Protein AF-A0A515CTR6-F1 (afdb_monomer)

pLDDT: mean 84.51, std 8.84, range [49.09, 93.94]

Structure (mmCIF, N/CA/C/O backbone):
data_AF-A0A515CTR6-F1
#
_entry.id   AF-A0A515CTR6-F1
#
loop_
_atom_site.group_PDB
_atom_site.id
_atom_site.type_symbol
_atom_site.label_atom_id
_atom_site.label_alt_id
_atom_site.label_comp_id
_atom_site.label_asym_id
_atom_site.label_entity_id
_atom_site.label_seq_id
_atom_site.pdbx_PDB_ins_code
_atom_site.Cartn_x
_atom_site.Cartn_y
_atom_site.Cartn_z
_atom_site.occupancy
_atom_site.B_iso_or_equiv
_atom_site.auth_seq_id
_atom_site.auth_comp_id
_atom_site.auth_asym_id
_atom_site.auth_atom_id
_atom_site.pdbx_PDB_model_num
ATOM 1 N N . MET A 1 1 ? -40.227 44.912 108.516 1.00 49.09 1 MET A N 1
ATOM 2 C CA . MET A 1 1 ? -40.482 43.667 107.761 1.00 49.09 1 MET A CA 1
ATOM 3 C C . MET A 1 1 ? -40.528 44.031 106.287 1.00 49.09 1 MET A C 1
ATOM 5 O O . MET A 1 1 ? -41.519 44.599 105.851 1.00 49.09 1 MET A O 1
ATOM 9 N N . ALA A 1 2 ? -39.429 43.844 105.554 1.00 56.34 2 ALA A N 1
ATOM 10 C CA . ALA A 1 2 ? -39.397 44.148 104.126 1.00 56.34 2 ALA A CA 1
ATOM 11 C C . ALA A 1 2 ? -40.108 43.015 103.373 1.00 56.34 2 ALA A C 1
ATOM 13 O O . ALA A 1 2 ? -39.646 41.876 103.389 1.00 56.34 2 ALA A O 1
ATOM 14 N N . GLY A 1 3 ? -41.269 43.307 102.787 1.00 66.25 3 GLY A N 1
ATOM 15 C CA . GLY A 1 3 ? -41.918 42.395 101.850 1.00 66.25 3 GLY A CA 1
ATOM 16 C C . GLY A 1 3 ? -41.101 42.321 100.562 1.00 66.25 3 GLY A C 1
ATOM 17 O O . GLY A 1 3 ? -40.588 43.342 100.108 1.00 66.25 3 GLY A O 1
ATOM 18 N N . LEU A 1 4 ? -40.971 41.122 99.989 1.00 68.19 4 LEU A N 1
ATOM 19 C CA . LEU A 1 4 ? -40.393 40.936 98.655 1.00 68.19 4 LEU A CA 1
ATOM 20 C C . LEU A 1 4 ? -41.083 41.870 97.652 1.00 68.19 4 LEU A C 1
ATOM 22 O O . LEU A 1 4 ? -42.310 42.022 97.677 1.00 68.19 4 LEU A O 1
ATOM 26 N N . THR A 1 5 ? -40.307 42.471 96.752 1.00 80.94 5 THR A N 1
ATOM 27 C CA . THR A 1 5 ? -40.866 43.277 95.663 1.00 80.94 5 THR A CA 1
ATOM 28 C C . THR A 1 5 ? -41.693 42.383 94.728 1.00 80.94 5 THR A C 1
ATOM 30 O O . THR A 1 5 ? -41.464 41.174 94.628 1.00 80.94 5 THR A O 1
ATOM 33 N N . LYS A 1 6 ? -42.690 42.957 94.039 1.00 78.75 6 LYS A N 1
ATOM 34 C CA . LYS A 1 6 ? -43.558 42.208 93.104 1.00 78.75 6 LYS A CA 1
ATOM 35 C C . LYS A 1 6 ? -42.753 41.477 92.022 1.00 78.75 6 LYS A C 1
ATOM 37 O O . LYS A 1 6 ? -43.122 40.378 91.627 1.00 78.75 6 LYS A O 1
ATOM 42 N N . GLU A 1 7 ? -41.635 42.067 91.614 1.00 80.81 7 GLU A N 1
ATOM 43 C CA . GLU A 1 7 ? -40.715 41.503 90.630 1.00 80.81 7 GLU A CA 1
ATOM 44 C C . GLU A 1 7 ? -39.990 40.257 91.151 1.00 80.81 7 GLU A C 1
ATOM 46 O O . GLU A 1 7 ? -39.950 39.243 90.463 1.00 80.81 7 GLU A O 1
ATOM 51 N N . GLN A 1 8 ? -39.531 40.260 92.408 1.00 84.06 8 GLN A N 1
ATOM 52 C CA . GLN A 1 8 ? -38.883 39.083 92.997 1.00 84.06 8 GLN A CA 1
ATOM 53 C C . GLN A 1 8 ? -39.837 37.895 93.166 1.00 84.06 8 GLN A C 1
ATOM 55 O O . GLN A 1 8 ? -39.413 36.745 93.064 1.00 84.06 8 GLN A O 1
ATOM 60 N N . ARG A 1 9 ? -41.131 38.148 93.411 1.00 84.69 9 ARG A N 1
ATOM 61 C CA . ARG A 1 9 ? -42.137 37.077 93.446 1.00 84.69 9 ARG A CA 1
ATOM 62 C C . ARG A 1 9 ? -42.379 36.503 92.048 1.00 84.69 9 ARG A C 1
ATOM 64 O O . ARG A 1 9 ? -42.318 35.288 91.897 1.00 84.69 9 ARG A O 1
ATOM 71 N N . ALA A 1 10 ? -42.560 37.368 91.049 1.00 85.06 10 ALA A N 1
ATOM 72 C CA . ALA A 1 10 ? -42.764 36.951 89.664 1.00 85.06 10 ALA A CA 1
ATOM 73 C C . ALA A 1 10 ? -41.569 36.152 89.121 1.00 85.06 10 ALA A C 1
ATOM 75 O O . ALA A 1 10 ? -41.757 35.146 88.443 1.00 85.06 10 ALA A O 1
ATOM 76 N N . GLN A 1 11 ? -40.343 36.548 89.472 1.00 85.06 11 GLN A N 1
ATOM 77 C CA . GLN A 1 11 ? -39.139 35.84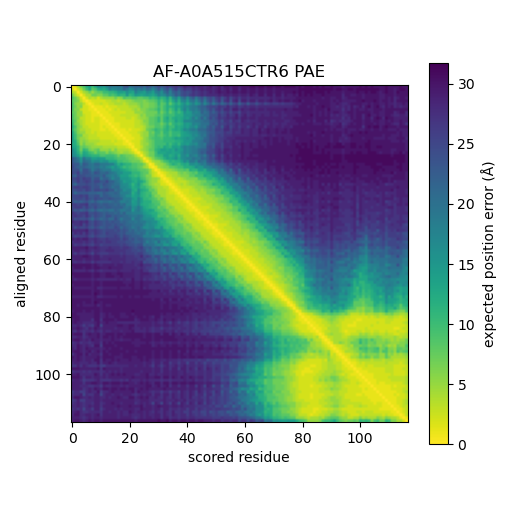5 8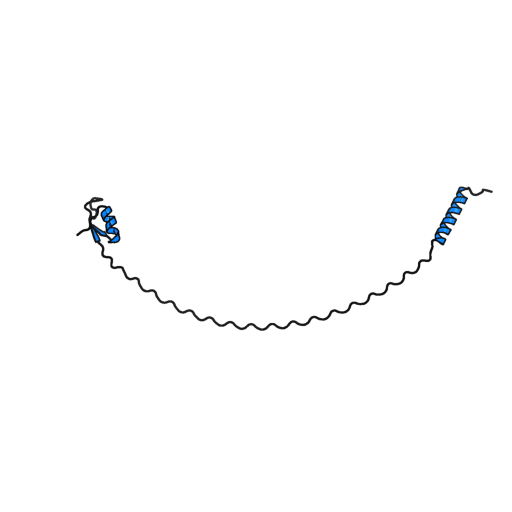9.042 1.00 85.06 11 GLN A CA 1
ATOM 78 C C . GLN A 1 11 ? -39.040 34.444 89.654 1.00 85.06 11 GLN A C 1
ATOM 80 O O . GLN A 1 11 ? -38.785 33.481 88.938 1.00 85.06 11 GLN A O 1
ATOM 85 N N . ARG A 1 12 ? -39.353 34.297 90.947 1.00 87.25 12 ARG A N 1
ATOM 86 C CA . ARG A 1 12 ? -39.360 32.986 91.611 1.00 87.25 12 ARG A CA 1
ATOM 87 C C . ARG A 1 12 ? -40.478 32.070 91.106 1.00 87.25 12 ARG A C 1
ATOM 89 O O . ARG A 1 12 ? -40.299 30.855 91.056 1.00 87.25 12 ARG A O 1
ATOM 96 N N . GLU A 1 13 ? -41.627 32.633 90.737 1.00 86.75 13 GLU A N 1
ATOM 97 C CA . GLU A 1 13 ? -42.709 31.878 90.095 1.00 86.75 13 GLU A CA 1
ATOM 98 C C . GLU A 1 13 ? -42.308 31.423 88.686 1.00 86.75 13 GLU A C 1
ATOM 100 O O . GLU A 1 13 ? -42.516 30.259 88.353 1.00 86.75 13 GLU A O 1
ATOM 105 N N . ALA A 1 14 ? -41.661 32.283 87.894 1.00 84.06 14 ALA A N 1
ATOM 106 C CA . ALA A 1 14 ? -41.168 31.932 86.563 1.00 84.06 14 ALA A CA 1
ATOM 107 C C . ALA A 1 14 ? -40.086 30.840 86.606 1.00 84.06 14 ALA A C 1
ATOM 109 O O . ALA A 1 14 ? -40.140 29.902 85.815 1.00 84.06 14 ALA A O 1
ATOM 110 N N . GLU A 1 15 ? -39.147 30.915 87.554 1.00 85.75 15 GLU A N 1
ATOM 111 C CA . GLU A 1 15 ? -38.125 29.878 87.745 1.00 85.75 15 GLU A CA 1
ATOM 112 C C . GLU A 1 15 ? -38.744 28.537 88.147 1.00 85.75 15 GLU A C 1
ATOM 114 O O . GLU A 1 15 ? -38.372 27.499 87.602 1.00 85.75 15 GLU A O 1
ATOM 119 N N . ASN A 1 16 ? -39.731 28.545 89.047 1.00 87.88 16 ASN A N 1
ATOM 120 C CA . ASN A 1 16 ? -40.419 27.320 89.449 1.00 87.88 16 ASN A CA 1
ATOM 121 C C . ASN A 1 16 ? -41.230 26.717 88.289 1.00 87.88 16 ASN A C 1
ATOM 123 O O . ASN A 1 16 ? -41.202 25.510 88.069 1.00 87.88 16 ASN A O 1
ATOM 127 N N . ILE A 1 17 ? -41.910 27.554 87.500 1.00 86.19 17 ILE A N 1
ATOM 128 C CA . ILE A 1 17 ? -42.650 27.105 86.314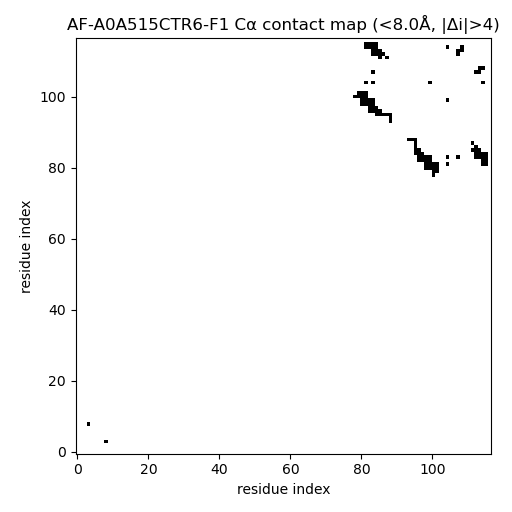 1.00 86.19 17 ILE A CA 1
ATOM 129 C C . ILE A 1 17 ? -41.696 26.534 85.259 1.00 86.19 17 ILE A C 1
ATOM 131 O O . ILE A 1 17 ? -41.995 25.488 84.690 1.00 86.19 17 ILE A O 1
ATOM 135 N N . ALA A 1 18 ? -40.543 27.163 85.020 1.00 80.94 18 ALA A N 1
ATOM 136 C CA . ALA A 1 18 ? -39.542 26.654 84.085 1.00 80.94 18 ALA A CA 1
ATOM 137 C C . ALA A 1 18 ? -38.994 25.289 84.530 1.00 80.94 18 ALA A C 1
ATOM 139 O O . ALA A 1 18 ? -38.865 24.380 83.711 1.00 80.94 18 ALA A O 1
ATOM 140 N N . LEU A 1 19 ? -38.742 25.114 85.830 1.00 80.88 19 LEU A N 1
ATOM 141 C CA . LEU A 1 19 ? -38.262 23.848 86.380 1.00 80.88 19 LEU A CA 1
ATOM 142 C C . LEU A 1 19 ? -39.312 22.733 86.243 1.00 80.88 19 LEU A C 1
ATOM 144 O O . LEU A 1 19 ? -38.989 21.616 85.840 1.00 80.88 19 LEU A O 1
ATOM 148 N N . LEU A 1 20 ? -40.583 23.051 86.508 1.00 81.56 20 LEU A N 1
ATOM 149 C CA . LEU A 1 20 ? -41.699 22.122 86.323 1.00 81.56 20 LEU A CA 1
ATOM 150 C C . LEU A 1 20 ? -41.928 21.780 84.846 1.00 81.56 20 LEU A C 1
ATOM 152 O O . LEU A 1 20 ? -42.204 20.626 84.531 1.00 81.56 20 LEU A O 1
ATOM 156 N N . ALA A 1 21 ? -41.778 22.746 83.938 1.00 75.31 21 ALA A N 1
ATOM 157 C CA . ALA A 1 21 ? -41.911 22.519 82.501 1.00 75.31 21 ALA A CA 1
ATOM 158 C C . ALA A 1 21 ? -40.813 21.586 81.967 1.00 75.31 21 ALA A C 1
ATOM 160 O O . ALA A 1 21 ? -41.095 20.706 81.156 1.00 75.31 21 ALA A O 1
ATOM 161 N N . ILE A 1 22 ? -39.580 21.725 82.467 1.00 75.88 22 ILE A N 1
ATOM 162 C CA . ILE A 1 22 ? -38.487 20.794 82.159 1.00 75.88 22 ILE A CA 1
ATOM 163 C C . ILE A 1 22 ? -38.816 19.398 82.697 1.00 75.88 22 ILE A C 1
ATOM 165 O O . ILE A 1 22 ? -38.653 18.422 81.974 1.00 75.88 22 ILE A O 1
ATOM 169 N N . GLN A 1 23 ? -39.335 19.291 83.924 1.00 69.62 23 GLN A N 1
ATOM 170 C CA . GLN A 1 23 ? -39.692 18.000 84.517 1.00 69.62 23 GLN A CA 1
ATOM 171 C C . GLN A 1 23 ? -40.835 17.298 83.765 1.00 69.62 23 GLN A C 1
ATOM 173 O O . GLN A 1 23 ? -40.806 16.080 83.629 1.00 69.62 23 GLN A O 1
ATOM 178 N N . GLN A 1 24 ? -41.823 18.048 83.266 1.00 67.19 24 GLN A N 1
ATOM 179 C CA . GLN A 1 24 ? -42.945 17.495 82.496 1.00 67.19 24 GLN A CA 1
ATOM 180 C C . GLN A 1 24 ? -42.565 17.105 81.062 1.00 67.19 24 GLN A C 1
ATOM 182 O O . GLN A 1 24 ? -43.179 16.200 80.506 1.00 67.19 24 GLN A O 1
ATOM 187 N N . ASN A 1 25 ? -41.571 17.771 80.466 1.00 64.50 25 ASN A N 1
ATOM 188 C CA . ASN A 1 25 ? -41.090 17.465 79.116 1.00 64.50 25 ASN A CA 1
ATOM 189 C C . ASN A 1 25 ? -39.881 16.511 79.099 1.00 64.50 25 ASN A C 1
ATOM 191 O O . ASN A 1 25 ? -39.438 16.084 78.034 1.00 64.50 25 ASN A O 1
ATOM 195 N N . ALA A 1 26 ? -39.343 16.156 80.266 1.00 62.66 26 ALA A N 1
ATOM 196 C CA . ALA A 1 26 ? -38.340 15.111 80.415 1.00 62.66 26 ALA A CA 1
ATOM 197 C C . ALA A 1 26 ? -39.015 13.733 80.323 1.00 62.66 26 ALA A C 1
ATOM 199 O O . ALA A 1 26 ? -39.113 13.002 81.306 1.00 62.66 26 ALA A O 1
ATOM 200 N N . GLY A 1 27 ? -39.512 13.393 79.131 1.00 64.38 27 GLY A N 1
ATOM 201 C CA . GLY A 1 27 ? -39.780 12.004 78.782 1.00 64.38 27 GLY A CA 1
ATOM 202 C C . GLY A 1 27 ? -38.485 11.215 78.943 1.00 64.38 27 GLY A C 1
ATOM 203 O O . GLY A 1 27 ? -37.434 11.649 78.468 1.00 64.38 27 GLY A O 1
ATOM 204 N N . GLU A 1 28 ? -38.550 10.104 79.672 1.00 65.69 28 GLU A N 1
ATOM 205 C CA . GLU A 1 28 ? -37.412 9.217 79.895 1.00 65.69 28 GLU A CA 1
ATOM 206 C C . GLU A 1 28 ? -36.772 8.884 78.537 1.00 65.69 28 GLU A C 1
ATOM 208 O O . GLU A 1 28 ? -37.489 8.440 77.631 1.00 65.69 28 GLU A O 1
ATOM 213 N N . PRO A 1 29 ? -35.462 9.131 78.337 1.00 67.06 29 PRO A N 1
ATOM 214 C CA . PRO A 1 29 ? -34.817 8.757 77.093 1.00 67.06 29 PRO A CA 1
ATOM 215 C C . PRO A 1 29 ? -34.900 7.235 76.975 1.00 67.06 29 PRO A C 1
ATOM 217 O O . PRO A 1 29 ? -34.278 6.510 77.746 1.00 67.06 29 PRO A O 1
ATOM 220 N N . GLN A 1 30 ? -35.716 6.754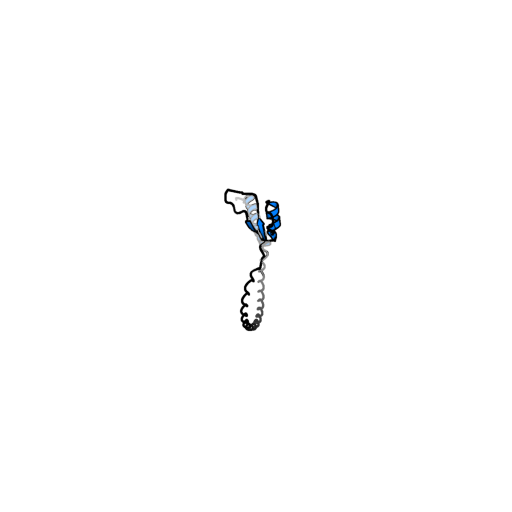 76.035 1.00 68.12 30 GLN A N 1
ATOM 221 C CA . GLN A 1 30 ? -35.716 5.350 75.642 1.00 68.12 30 GLN A CA 1
ATOM 222 C C . GLN A 1 30 ? -34.297 5.016 75.183 1.00 68.12 30 GLN A C 1
ATOM 224 O O . GLN A 1 30 ? -33.766 5.687 74.293 1.00 68.12 30 GLN A O 1
ATOM 229 N N . GLU A 1 31 ? -33.676 4.020 75.815 1.00 76.31 31 GLU A N 1
ATOM 230 C CA . GLU A 1 31 ? -32.367 3.544 75.382 1.00 76.31 31 GLU A CA 1
ATOM 231 C C . GLU A 1 31 ? -32.464 3.122 73.907 1.00 76.31 31 GLU A C 1
ATOM 233 O O . GLU A 1 31 ? -33.399 2.402 73.532 1.00 76.31 31 GLU A O 1
ATOM 238 N N . PRO A 1 32 ? -31.561 3.607 73.037 1.00 75.88 32 PRO A N 1
ATOM 239 C CA . PRO A 1 32 ? -31.574 3.212 71.640 1.00 75.88 32 PRO A CA 1
ATOM 240 C C . PRO A 1 32 ? -31.333 1.704 71.557 1.00 75.88 32 PRO A C 1
ATOM 242 O O . PRO A 1 32 ? -30.424 1.181 72.199 1.00 75.88 32 PRO A O 1
ATOM 245 N N . GLN A 1 33 ? -32.147 1.000 70.767 1.00 79.81 33 GLN A N 1
ATOM 246 C CA . GLN A 1 33 ? -31.885 -0.411 70.506 1.00 79.81 33 GLN A CA 1
ATOM 247 C C . GLN A 1 33 ? -30.551 -0.563 69.777 1.00 79.81 33 GLN A C 1
ATOM 249 O O . GLN A 1 33 ? -30.249 0.204 68.857 1.00 79.81 33 GLN A O 1
ATOM 254 N N . GLU A 1 34 ? -29.768 -1.558 70.189 1.00 83.94 34 GLU A N 1
ATOM 255 C CA . GLU A 1 34 ? -28.513 -1.883 69.523 1.00 83.94 34 GLU A CA 1
ATOM 256 C C . GLU A 1 34 ? -28.784 -2.293 68.064 1.00 83.94 34 GLU A C 1
ATOM 258 O O . GLU A 1 34 ? -29.727 -3.048 67.793 1.00 83.94 34 GLU A O 1
ATOM 263 N N . PRO A 1 35 ? -28.000 -1.781 67.099 1.00 80.75 35 PRO A N 1
ATOM 264 C CA . PRO A 1 35 ? -28.141 -2.177 65.707 1.00 80.75 35 PRO A CA 1
ATOM 265 C C . PRO A 1 35 ? -27.787 -3.658 65.548 1.00 80.75 35 PRO A C 1
ATOM 267 O O . PRO A 1 35 ? -26.845 -4.150 66.165 1.00 80.75 35 PRO A O 1
ATOM 270 N N . GLN A 1 36 ? -28.524 -4.369 64.692 1.00 86.19 36 GLN A N 1
ATOM 271 C CA . GLN A 1 36 ? -28.152 -5.741 64.350 1.00 86.19 36 GLN A CA 1
ATOM 272 C C . GLN A 1 36 ? -26.846 -5.766 63.555 1.00 86.19 36 GLN A C 1
ATOM 274 O O . GLN A 1 36 ? -26.614 -4.910 62.696 1.00 86.19 36 GLN A O 1
ATOM 279 N N . GLU A 1 37 ? -26.018 -6.772 63.828 1.00 88.25 37 GLU A N 1
ATOM 280 C CA . GLU A 1 37 ? -24.782 -6.994 63.086 1.00 88.25 37 GLU A CA 1
ATOM 281 C C . GLU A 1 37 ? -25.081 -7.370 61.623 1.00 88.25 37 GLU A C 1
ATOM 283 O O . GLU A 1 37 ? -26.018 -8.133 61.351 1.00 88.25 37 GLU A O 1
ATOM 288 N N . PRO A 1 38 ? -24.316 -6.835 60.655 1.00 85.50 38 PRO A N 1
ATOM 289 C CA . PRO A 1 38 ? -24.468 -7.202 59.256 1.00 85.50 38 PRO A CA 1
ATOM 290 C C . PRO A 1 38 ? -24.051 -8.659 59.035 1.00 85.50 38 PRO A C 1
ATOM 292 O O . PRO A 1 38 ? -23.106 -9.149 59.648 1.00 85.50 38 PRO A O 1
ATOM 295 N N . GLN A 1 39 ? -24.732 -9.346 58.117 1.00 89.75 39 GLN A N 1
ATOM 296 C CA . GLN A 1 39 ? -24.298 -10.676 57.694 1.00 89.75 39 GLN A CA 1
ATOM 297 C C . GLN A 1 39 ? -23.005 -10.594 56.879 1.00 89.75 39 GLN A C 1
ATOM 299 O O . GLN A 1 39 ? -22.815 -9.666 56.088 1.00 89.75 39 GLN A O 1
ATOM 304 N N . GLU A 1 40 ? -22.140 -11.592 57.054 1.00 91.31 40 GLU A N 1
ATOM 305 C CA . GLU A 1 40 ? -20.907 -11.710 56.283 1.00 91.31 40 GLU A CA 1
ATOM 306 C C . GLU A 1 40 ? -21.203 -12.021 54.803 1.00 91.31 40 GLU A C 1
ATOM 308 O O . GLU A 1 40 ? -22.126 -12.786 54.494 1.00 91.31 40 GLU A O 1
ATOM 313 N N . PRO A 1 41 ? -20.446 -11.427 53.863 1.00 88.19 41 PRO A N 1
ATOM 314 C CA . PRO A 1 41 ? -20.587 -11.728 52.446 1.00 88.19 41 PRO A CA 1
ATOM 315 C C . PRO A 1 41 ? -20.118 -13.156 52.145 1.00 88.19 41 PRO A C 1
ATOM 317 O O . PRO A 1 41 ? -19.190 -13.665 52.768 1.00 88.19 41 PRO A O 1
ATOM 320 N N . GLN A 1 42 ? -20.731 -13.792 51.145 1.00 91.62 42 GLN A N 1
ATOM 321 C CA . GLN A 1 42 ? -20.239 -15.079 50.656 1.00 91.62 42 GLN A CA 1
ATOM 322 C C . GLN A 1 42 ? -18.940 -14.915 49.865 1.00 91.62 42 GLN A C 1
ATOM 324 O O . GLN A 1 42 ? -18.752 -13.922 49.156 1.00 91.62 42 GLN A O 1
ATOM 329 N N . GLU A 1 43 ? -18.069 -15.917 49.964 1.00 92.31 43 GLU A N 1
ATOM 330 C CA . GLU A 1 43 ? -16.819 -15.961 49.212 1.00 92.31 43 GLU A CA 1
ATOM 331 C C . GLU A 1 43 ? -17.074 -16.157 47.705 1.00 92.31 43 GLU A C 1
ATOM 333 O O . GLU A 1 43 ? -17.989 -16.892 47.312 1.00 92.31 43 GLU A O 1
ATOM 338 N N . PRO A 1 44 ? -16.285 -15.502 46.833 1.00 89.88 44 PRO A N 1
ATOM 339 C CA . PRO A 1 44 ? -16.384 -15.693 45.393 1.00 89.88 44 PRO A CA 1
ATOM 340 C C . PRO A 1 44 ? -15.885 -17.085 44.986 1.00 89.88 44 PRO A C 1
ATOM 342 O O . PRO A 1 44 ? -14.982 -17.642 45.604 1.00 89.88 44 PRO A O 1
ATOM 345 N N . GLN A 1 45 ? -16.439 -17.630 43.901 1.00 92.44 45 GLN A N 1
ATOM 346 C CA . GLN A 1 45 ? -15.909 -18.863 43.317 1.00 92.44 45 GLN A CA 1
ATOM 347 C C . GLN A 1 45 ? -14.589 -18.611 42.584 1.00 92.44 45 GLN A C 1
ATOM 349 O O . GLN A 1 45 ? -14.400 -17.559 41.968 1.00 92.44 45 GLN A O 1
ATOM 354 N N . GLU A 1 46 ? -13.701 -19.603 42.622 1.00 93.00 46 GLU A N 1
ATOM 355 C CA . GLU A 1 46 ? -12.426 -19.559 41.909 1.00 93.00 46 GLU A CA 1
ATOM 356 C C . GLU A 1 46 ? -12.625 -19.657 40.382 1.00 93.00 46 GLU A C 1
ATOM 358 O O . GLU A 1 46 ? -13.510 -20.380 39.908 1.00 93.00 46 GLU A O 1
ATOM 363 N N . PRO A 1 47 ? -11.820 -18.930 39.585 1.00 90.12 47 PRO A N 1
ATOM 364 C CA . PRO A 1 47 ? -11.866 -19.023 38.132 1.00 90.12 47 PRO A CA 1
ATOM 365 C C . PRO A 1 47 ? -11.308 -20.366 37.640 1.00 90.12 47 PRO A C 1
ATOM 367 O O . PRO A 1 47 ? -10.403 -20.936 38.243 1.00 90.12 47 PRO A O 1
ATOM 370 N N . GLN A 1 48 ? -11.812 -20.849 36.502 1.00 92.62 48 GLN A N 1
ATOM 371 C CA . GLN A 1 48 ? -11.231 -22.020 35.840 1.00 92.62 48 GLN A CA 1
ATOM 372 C C . GLN A 1 48 ? -9.920 -21.670 35.130 1.00 92.62 48 GLN A C 1
ATOM 374 O O . GLN A 1 48 ? -9.764 -20.564 34.603 1.00 92.62 48 GLN A O 1
ATOM 379 N N . GLU A 1 49 ? -8.999 -22.633 35.082 1.00 93.00 49 GLU A N 1
ATOM 380 C CA . GLU A 1 49 ? -7.728 -22.487 34.374 1.00 93.00 49 GLU A CA 1
ATOM 381 C C . GLU A 1 49 ? -7.929 -22.439 32.845 1.00 93.00 49 GLU A C 1
ATOM 383 O O . GLU A 1 49 ? -8.784 -23.149 32.302 1.00 93.00 49 GLU A O 1
ATOM 388 N N . PRO A 1 50 ? -7.159 -21.603 32.124 1.00 90.31 50 PRO A N 1
ATOM 389 C CA . PRO A 1 50 ? -7.204 -21.555 30.668 1.00 90.31 50 PRO A CA 1
ATOM 390 C C . PRO A 1 50 ? -6.582 -22.815 30.051 1.00 90.31 50 PRO A C 1
ATOM 392 O O . PRO A 1 50 ? -5.654 -23.400 30.602 1.00 90.31 50 PRO A O 1
ATOM 395 N N . GLN A 1 51 ? -7.057 -23.206 28.866 1.00 92.62 51 GLN A N 1
ATOM 396 C CA . GLN A 1 51 ? -6.420 -24.281 28.098 1.00 92.62 51 GLN A CA 1
ATOM 397 C C . GLN A 1 51 ? -5.119 -23.806 27.441 1.00 92.62 51 GLN A C 1
ATOM 399 O O . GLN A 1 51 ? -5.013 -22.651 27.019 1.00 92.62 51 GLN A O 1
ATOM 404 N N . GLU A 1 52 ? -4.153 -24.717 27.316 1.00 92.94 52 GLU A N 1
ATOM 405 C CA . GLU A 1 52 ? -2.885 -24.446 26.640 1.00 92.94 52 GLU A CA 1
ATOM 406 C C . GLU A 1 52 ? -3.071 -24.285 25.117 1.00 92.94 52 GLU A C 1
ATOM 408 O O . GLU A 1 52 ? -3.881 -24.991 24.504 1.00 92.94 52 GLU A O 1
ATOM 413 N N . PRO A 1 53 ? -2.336 -23.357 24.476 1.00 90.06 53 PRO A N 1
ATOM 414 C CA . PRO A 1 53 ? -2.363 -23.198 23.028 1.00 90.06 53 PRO A CA 1
ATOM 415 C C . PRO A 1 53 ? -1.656 -24.366 22.324 1.00 90.06 53 PRO A C 1
ATOM 417 O O . PRO A 1 53 ? -0.692 -24.925 22.838 1.00 90.06 53 PRO A O 1
ATOM 420 N N . GLN A 1 54 ? -2.099 -24.699 21.108 1.00 92.25 54 GLN A N 1
ATOM 421 C CA . GLN A 1 54 ? -1.391 -25.667 20.263 1.00 92.25 54 GLN A CA 1
ATOM 422 C C . GLN A 1 54 ? -0.143 -25.048 19.622 1.00 92.25 54 GLN A C 1
ATOM 424 O O . GLN A 1 54 ? -0.139 -23.863 19.276 1.00 92.25 54 GLN A O 1
ATOM 429 N N . GLU A 1 55 ? 0.894 -25.864 19.424 1.00 92.75 55 GLU A N 1
ATOM 430 C CA . GLU A 1 55 ? 2.125 -25.444 18.753 1.00 92.75 55 GLU A CA 1
ATOM 431 C C . GLU A 1 55 ? 1.900 -25.196 17.247 1.00 92.75 55 GLU A C 1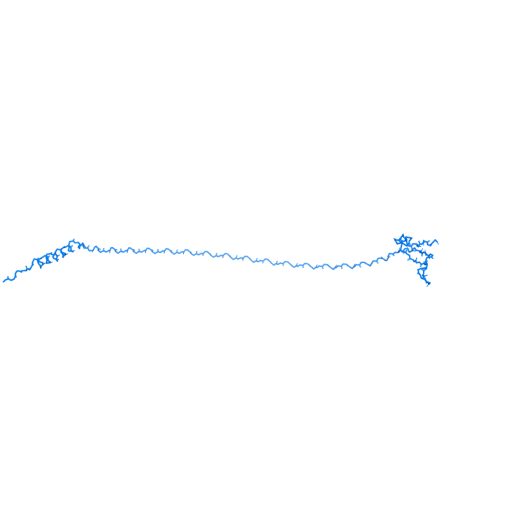
ATOM 433 O O . GLU A 1 55 ? 1.147 -25.930 16.595 1.00 92.75 55 GLU A O 1
ATOM 438 N N . PRO A 1 56 ? 2.537 -24.162 16.665 1.00 90.19 56 PRO A N 1
ATOM 439 C CA . PRO A 1 56 ? 2.465 -23.904 15.233 1.00 90.19 56 PRO A CA 1
ATOM 440 C C . PRO A 1 56 ? 3.254 -24.952 14.434 1.00 90.19 56 PRO A C 1
ATOM 442 O O . PRO A 1 56 ? 4.278 -25.455 14.886 1.00 90.19 56 PRO A O 1
ATOM 445 N N . GLN A 1 57 ? 2.807 -25.240 13.209 1.00 92.12 57 GLN A N 1
ATOM 446 C CA . GLN A 1 57 ? 3.572 -26.074 12.277 1.00 92.12 57 GLN A CA 1
ATOM 447 C C . GLN A 1 57 ? 4.742 -25.295 11.662 1.00 92.12 57 GLN A C 1
ATOM 449 O O . GLN A 1 57 ? 4.630 -24.092 11.410 1.00 92.12 57 GLN A O 1
ATOM 454 N N . GLU A 1 58 ? 5.844 -25.992 11.381 1.00 92.38 58 GLU A N 1
ATOM 455 C CA . GLU A 1 58 ? 7.012 -25.409 10.717 1.00 92.38 58 GLU A CA 1
ATOM 456 C C . GLU A 1 58 ? 6.721 -25.070 9.240 1.00 92.38 58 GLU A C 1
ATOM 458 O O . GLU A 1 58 ? 6.005 -25.812 8.555 1.00 92.38 58 GLU A O 1
ATOM 463 N N . PRO A 1 59 ? 7.256 -23.950 8.721 1.00 90.12 59 PRO A N 1
ATOM 464 C CA . PRO A 1 59 ? 7.108 -23.587 7.316 1.00 90.12 59 PRO A CA 1
ATOM 465 C C . PRO A 1 59 ? 7.946 -24.499 6.407 1.00 90.12 59 PRO A C 1
ATOM 467 O O . PRO A 1 59 ? 9.024 -24.951 6.782 1.00 90.12 59 PRO A O 1
ATOM 470 N N . GLN A 1 60 ? 7.477 -24.722 5.176 1.00 91.62 60 GLN A N 1
ATOM 471 C CA . GLN A 1 60 ? 8.266 -25.418 4.153 1.00 91.62 60 GLN A CA 1
ATOM 472 C C . GLN A 1 60 ? 9.336 -24.503 3.543 1.00 91.62 60 GLN A C 1
ATOM 474 O O . GLN A 1 60 ? 9.121 -23.297 3.396 1.00 91.62 60 GLN A O 1
ATOM 479 N N . GLU A 1 61 ? 10.467 -25.091 3.149 1.00 91.19 61 GLU A N 1
ATOM 480 C CA . GLU A 1 61 ? 11.551 -24.373 2.476 1.00 91.19 61 GLU A CA 1
ATOM 481 C C . GLU A 1 61 ? 11.150 -23.940 1.050 1.00 91.19 61 GLU A C 1
ATOM 483 O O . GLU A 1 61 ? 10.469 -24.685 0.335 1.00 91.19 61 GLU A O 1
ATOM 488 N N . PRO A 1 62 ? 11.551 -22.733 0.608 1.00 89.44 62 PRO A N 1
ATOM 489 C CA . PRO A 1 62 ? 11.296 -22.270 -0.751 1.00 89.44 62 PRO A CA 1
ATOM 490 C C . PRO A 1 62 ? 12.164 -23.019 -1.774 1.00 89.44 62 PRO A C 1
ATOM 492 O O . PRO A 1 62 ? 13.295 -23.401 -1.487 1.00 89.44 62 PRO A O 1
ATOM 495 N N . GLN A 1 63 ? 11.655 -23.176 -2.999 1.00 90.56 63 GLN A N 1
ATOM 496 C CA . GLN A 1 63 ? 12.450 -23.706 -4.113 1.00 90.56 63 GLN A CA 1
ATOM 497 C C . GLN A 1 63 ? 13.387 -22.642 -4.698 1.00 90.56 63 GLN A C 1
ATOM 499 O O . GLN A 1 63 ? 13.047 -21.456 -4.732 1.00 90.56 63 GLN A O 1
ATOM 504 N N . GLU A 1 64 ? 14.544 -23.079 -5.199 1.00 90.19 64 GLU A N 1
ATOM 505 C CA . GLU A 1 64 ? 15.513 -22.202 -5.858 1.00 90.19 64 GLU A CA 1
ATOM 506 C C . GLU A 1 64 ? 15.006 -21.713 -7.232 1.00 90.19 64 GLU A C 1
ATOM 508 O O . GLU A 1 64 ? 14.372 -22.474 -7.974 1.00 90.19 64 GLU A O 1
ATOM 513 N N . PRO A 1 65 ? 15.263 -20.443 -7.597 1.00 88.25 65 PRO A N 1
ATOM 514 C CA . PRO A 1 65 ? 14.898 -19.909 -8.904 1.00 88.25 65 PRO A CA 1
ATOM 515 C C . PRO A 1 65 ? 15.772 -20.493 -10.025 1.00 88.25 65 PRO A C 1
ATOM 517 O O . PRO A 1 65 ? 16.947 -20.788 -9.824 1.00 88.25 65 PRO A O 1
ATOM 520 N N . GLN A 1 66 ? 15.210 -20.608 -11.232 1.00 89.00 66 GLN A N 1
ATOM 521 C CA . GLN A 1 66 ? 15.975 -20.995 -12.424 1.00 89.00 66 GLN A CA 1
ATOM 522 C C . GLN A 1 66 ? 16.792 -19.822 -12.980 1.00 89.00 66 GLN A C 1
ATOM 524 O O . GLN A 1 66 ? 16.365 -18.667 -12.906 1.00 89.00 66 GLN A O 1
ATOM 529 N N . GLU A 1 67 ? 17.942 -20.131 -13.583 1.00 88.50 67 GLU A N 1
ATOM 530 C CA . GLU A 1 67 ? 18.794 -19.138 -14.239 1.00 88.50 67 GLU A CA 1
ATOM 531 C C . GLU A 1 67 ? 18.151 -18.596 -15.534 1.00 88.50 67 GLU A C 1
ATOM 533 O O . GLU A 1 67 ? 17.521 -19.350 -16.286 1.00 88.50 67 GLU A O 1
ATOM 538 N N . PRO A 1 68 ? 18.288 -17.288 -15.820 1.00 86.56 68 PRO A N 1
ATOM 539 C CA . PRO A 1 68 ? 17.788 -16.693 -17.055 1.00 86.56 68 PRO A CA 1
ATOM 540 C C . PRO A 1 68 ? 18.616 -17.127 -18.275 1.00 86.56 68 PRO A C 1
ATOM 542 O O . PRO A 1 68 ? 19.818 -17.357 -18.177 1.00 86.56 68 PRO A O 1
ATOM 545 N N . GLN A 1 69 ? 17.978 -17.186 -19.448 1.00 86.81 69 GLN A N 1
ATOM 546 C CA . GLN A 1 69 ? 18.676 -17.442 -20.713 1.00 86.81 69 GLN A CA 1
ATOM 547 C C . GLN A 1 69 ? 19.394 -16.191 -21.238 1.00 86.81 69 GLN A C 1
ATOM 549 O O . GLN A 1 69 ? 18.928 -15.067 -21.036 1.00 86.81 69 GLN A O 1
ATOM 554 N N . GLU A 1 70 ? 20.502 -16.397 -21.954 1.00 86.44 70 GLU A N 1
ATOM 555 C CA . GLU A 1 70 ? 21.258 -15.319 -22.596 1.00 86.44 70 GLU A CA 1
ATOM 556 C C . GLU A 1 70 ? 20.486 -14.699 -23.781 1.00 86.44 70 GLU A C 1
ATOM 558 O O . GLU A 1 70 ? 19.813 -15.412 -24.534 1.00 86.44 70 GLU A O 1
ATOM 563 N N . PRO A 1 71 ? 20.562 -13.368 -23.971 1.00 84.19 71 PRO A N 1
ATOM 564 C CA . PRO A 1 71 ? 19.937 -12.696 -25.106 1.00 84.19 71 PRO A CA 1
ATOM 565 C C . PRO A 1 71 ? 20.664 -13.009 -26.423 1.00 84.19 71 PRO A C 1
ATOM 567 O O . PRO A 1 71 ? 21.883 -13.151 -26.455 1.00 84.19 71 PRO A O 1
ATOM 570 N N . GLN A 1 72 ? 19.917 -13.065 -27.530 1.00 83.12 72 GLN A N 1
ATOM 571 C CA . GLN A 1 72 ? 20.504 -13.198 -28.868 1.00 83.12 72 GLN A CA 1
ATOM 572 C C . GLN A 1 72 ? 21.019 -11.856 -29.405 1.00 83.12 72 GLN A C 1
ATOM 574 O O . GLN A 1 72 ? 20.442 -10.804 -29.120 1.00 83.12 72 GLN A O 1
ATOM 579 N N . GLU A 1 73 ? 22.078 -11.903 -30.218 1.00 82.62 73 GLU A N 1
ATOM 580 C CA 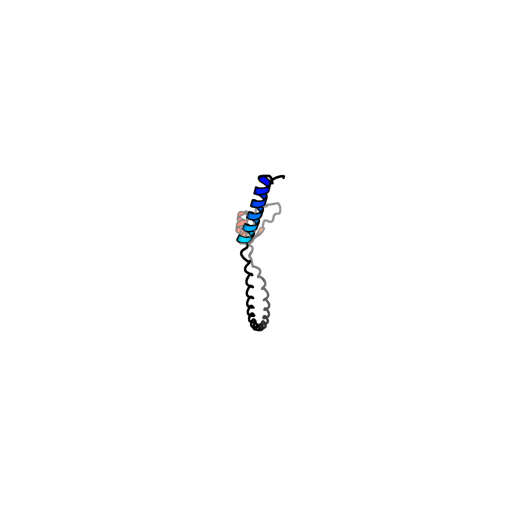. GLU A 1 73 ? 22.640 -10.722 -30.879 1.00 82.62 73 GLU A CA 1
ATOM 581 C C . GLU A 1 73 ? 21.688 -10.162 -31.958 1.00 82.62 73 GLU A C 1
ATOM 583 O O . GLU A 1 73 ? 21.071 -10.928 -32.707 1.00 82.62 73 GLU A O 1
ATOM 588 N N . PRO A 1 74 ? 21.547 -8.828 -32.065 1.00 80.56 74 PRO A N 1
ATOM 589 C CA . PRO A 1 74 ? 20.736 -8.208 -33.105 1.00 80.56 74 PRO A CA 1
ATOM 590 C C . PRO A 1 74 ? 21.389 -8.370 -34.485 1.00 80.56 74 PRO A C 1
ATOM 592 O O . PRO A 1 74 ? 22.595 -8.198 -34.638 1.00 80.56 74 PRO A O 1
ATOM 595 N N . GLN A 1 75 ? 20.582 -8.655 -35.509 1.00 77.25 75 GLN A N 1
ATOM 596 C CA . GLN A 1 75 ? 21.056 -8.686 -36.896 1.00 77.25 75 GLN A CA 1
ATOM 597 C C . GLN A 1 75 ? 21.196 -7.263 -37.452 1.00 77.25 75 GLN A C 1
ATOM 599 O O . GLN A 1 75 ? 20.286 -6.444 -37.297 1.00 77.25 75 GLN A O 1
ATOM 604 N N . GLU A 1 76 ? 22.312 -6.976 -38.127 1.00 75.75 76 GLU A N 1
ATOM 605 C CA . GLU A 1 76 ? 22.514 -5.705 -38.827 1.00 75.75 76 GLU A CA 1
ATOM 606 C C . GLU A 1 76 ? 21.564 -5.602 -40.037 1.00 75.75 76 GLU A C 1
ATOM 608 O O . GLU A 1 76 ? 21.506 -6.525 -40.859 1.00 75.75 76 GLU A O 1
ATOM 613 N N . PRO A 1 77 ? 20.798 -4.505 -40.181 1.00 73.56 77 PRO A N 1
ATOM 614 C CA . PRO A 1 77 ? 19.911 -4.336 -41.322 1.00 73.56 77 PRO A CA 1
ATOM 615 C C . PRO A 1 77 ? 20.719 -4.044 -42.595 1.00 73.56 77 PRO A C 1
ATOM 617 O O . PRO A 1 77 ? 21.502 -3.097 -42.649 1.00 73.56 77 PRO A O 1
ATOM 620 N N . GLN A 1 78 ? 20.494 -4.835 -43.646 1.00 71.25 78 GLN A N 1
ATOM 621 C CA . GLN A 1 78 ? 21.066 -4.600 -44.977 1.00 71.25 78 GLN A CA 1
ATOM 622 C C . GLN A 1 78 ? 20.265 -3.510 -45.693 1.00 71.25 78 GLN A C 1
ATOM 624 O O . GLN A 1 78 ? 19.309 -3.793 -46.412 1.00 71.25 78 GLN A O 1
ATOM 629 N N . ILE A 1 79 ? 20.606 -2.251 -45.429 1.00 79.19 79 ILE A N 1
ATOM 630 C CA . ILE A 1 79 ? 19.961 -1.105 -46.069 1.00 79.19 79 ILE A CA 1
ATOM 631 C C . ILE A 1 79 ? 20.747 -0.748 -47.331 1.00 79.19 79 ILE A C 1
ATOM 633 O O . ILE A 1 79 ? 21.921 -0.387 -47.259 1.00 79.19 79 ILE A O 1
ATOM 637 N N . GLU A 1 80 ? 20.081 -0.806 -48.481 1.00 83.75 80 GLU A N 1
ATOM 638 C CA . GLU A 1 80 ? 20.609 -0.275 -49.738 1.00 83.75 80 GLU A CA 1
ATOM 639 C C . GLU A 1 80 ? 20.474 1.254 -49.737 1.00 83.75 80 GLU A C 1
ATOM 641 O O . GLU A 1 80 ? 19.366 1.793 -49.702 1.00 83.75 80 GLU A O 1
ATOM 646 N N . LEU A 1 81 ? 21.606 1.959 -49.730 1.00 89.69 81 LEU A N 1
ATOM 647 C CA . LEU A 1 81 ? 21.639 3.417 -49.825 1.00 89.69 81 LEU A CA 1
ATOM 648 C C . LEU A 1 81 ? 21.457 3.863 -51.281 1.00 89.69 81 LEU A C 1
ATOM 650 O O . LEU A 1 81 ? 21.940 3.222 -52.214 1.00 89.69 81 LEU A O 1
ATOM 654 N N . VAL A 1 82 ? 20.774 4.987 -51.466 1.00 91.12 82 VAL A N 1
ATOM 655 C CA . VAL A 1 82 ? 20.493 5.604 -52.763 1.00 91.12 82 VAL A CA 1
ATOM 656 C C . VAL A 1 82 ? 21.455 6.763 -52.979 1.00 91.12 82 VAL A C 1
ATOM 658 O O . VAL A 1 82 ? 21.459 7.728 -52.217 1.00 91.12 82 VAL A O 1
ATOM 661 N N . ALA A 1 83 ? 22.248 6.701 -54.044 1.00 92.31 83 ALA A N 1
ATOM 662 C CA . ALA A 1 83 ? 23.133 7.797 -54.407 1.00 92.31 83 ALA A CA 1
ATOM 663 C C . ALA A 1 83 ? 22.317 8.992 -54.929 1.00 92.31 83 ALA A C 1
ATOM 665 O O . ALA A 1 83 ? 21.602 8.895 -55.928 1.00 92.31 83 ALA A O 1
ATOM 666 N N . MET A 1 84 ? 22.449 10.139 -54.273 1.00 93.31 84 MET A N 1
ATOM 667 C CA . MET A 1 84 ? 21.818 11.393 -54.670 1.00 93.31 84 MET A CA 1
ATOM 668 C C . MET A 1 84 ? 22.862 12.436 -55.031 1.00 93.31 84 MET A C 1
ATOM 670 O O . MET A 1 84 ? 23.942 12.474 -54.442 1.00 93.31 84 MET A O 1
ATOM 674 N N . VAL A 1 85 ? 22.537 13.296 -55.992 1.00 93.25 85 VAL A N 1
ATOM 675 C CA . VAL A 1 85 ? 23.416 14.358 -56.485 1.00 93.25 85 VAL A CA 1
ATOM 676 C C . VAL A 1 85 ? 22.715 15.708 -56.560 1.00 93.25 85 VAL A C 1
ATOM 678 O O . VAL A 1 85 ? 21.503 15.781 -56.758 1.00 9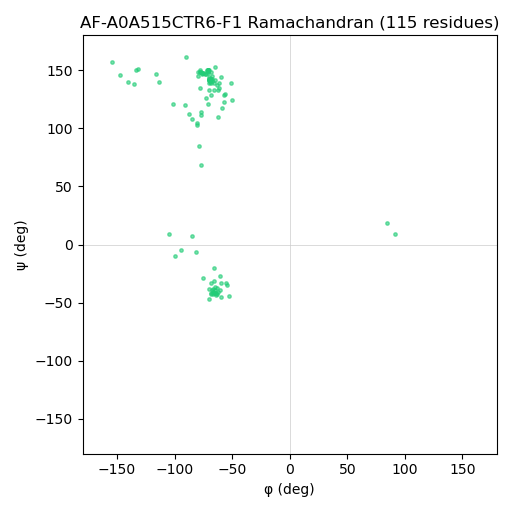3.25 85 VAL A O 1
ATOM 681 N N . THR A 1 86 ? 23.473 16.791 -56.413 1.00 90.88 86 THR A N 1
ATOM 682 C CA . THR A 1 86 ? 22.967 18.158 -56.587 1.00 90.88 86 THR A CA 1
ATOM 683 C C . THR A 1 86 ? 23.935 19.003 -57.404 1.00 90.88 86 THR A C 1
ATOM 685 O O . THR A 1 86 ? 25.148 18.958 -57.201 1.00 90.88 86 THR A O 1
ATOM 688 N N . ASP A 1 87 ? 23.394 19.811 -58.314 1.00 86.62 87 ASP A N 1
ATOM 689 C CA . ASP A 1 87 ? 24.147 20.824 -59.060 1.00 86.62 87 ASP A CA 1
ATOM 690 C C . ASP A 1 87 ? 24.341 22.121 -58.253 1.00 86.62 87 ASP A C 1
ATOM 692 O O . ASP A 1 87 ? 25.048 23.039 -58.679 1.00 86.62 87 ASP A O 1
ATOM 696 N N . TYR A 1 88 ? 23.719 22.217 -57.073 1.00 84.50 88 TYR A N 1
ATOM 697 C CA . TYR A 1 88 ? 23.841 23.373 -56.198 1.00 84.50 88 TYR A CA 1
ATOM 698 C C . TYR A 1 88 ? 25.080 23.264 -55.301 1.00 84.50 88 TYR A C 1
ATOM 700 O O . TYR A 1 88 ? 25.124 22.504 -54.333 1.00 84.50 88 TYR A O 1
ATOM 708 N N . LEU A 1 89 ? 26.093 24.084 -55.582 1.00 84.00 89 LEU A N 1
ATOM 709 C CA . LEU A 1 89 ? 27.271 24.209 -54.727 1.00 84.00 89 LEU A CA 1
ATOM 710 C C . LEU A 1 89 ? 26.972 25.139 -53.550 1.00 84.00 89 LEU A C 1
ATOM 712 O O . LEU A 1 89 ? 27.008 26.360 -53.689 1.00 84.00 89 LEU A O 1
ATOM 716 N N . ALA A 1 90 ? 26.739 24.561 -52.371 1.00 77.31 90 ALA A N 1
ATOM 717 C CA . ALA A 1 90 ? 26.581 25.342 -51.144 1.00 77.31 90 ALA A CA 1
ATOM 718 C C . ALA A 1 90 ? 27.832 26.189 -50.821 1.00 77.31 90 ALA A C 1
ATOM 720 O O . ALA A 1 90 ? 27.719 27.292 -50.291 1.00 77.31 90 ALA A O 1
ATOM 721 N N . PHE A 1 91 ? 29.024 25.686 -51.159 1.00 79.81 91 PHE A N 1
ATOM 722 C CA . PHE A 1 91 ? 30.309 26.375 -51.022 1.00 79.81 91 PHE A CA 1
ATOM 723 C C . PHE A 1 91 ? 31.328 25.829 -52.042 1.00 79.81 91 PHE A C 1
ATOM 725 O O . PHE A 1 91 ? 31.174 24.698 -52.519 1.00 79.81 91 PHE A O 1
ATOM 732 N N . PRO A 1 92 ? 32.374 26.601 -52.405 1.00 83.88 92 PRO A N 1
ATOM 733 C CA . PRO A 1 92 ? 33.411 26.130 -53.323 1.00 83.88 92 PRO A CA 1
ATOM 734 C C . PRO A 1 92 ? 34.099 24.877 -52.763 1.00 83.88 92 PRO A C 1
ATOM 736 O O . PRO A 1 92 ? 34.714 24.923 -51.700 1.00 83.88 92 PRO A O 1
ATOM 739 N N . GLY A 1 93 ? 33.980 23.757 -53.484 1.00 79.12 93 GLY A N 1
ATOM 740 C CA . GLY A 1 93 ? 34.519 22.452 -53.079 1.00 79.12 93 GLY A CA 1
ATOM 741 C C . GLY A 1 93 ? 33.558 21.555 -52.286 1.00 79.12 93 GLY A C 1
ATOM 742 O O . GLY A 1 93 ? 33.998 20.524 -51.782 1.00 79.12 93 GLY A O 1
ATOM 743 N N . SER A 1 94 ? 32.273 21.915 -52.164 1.00 83.38 94 SER A N 1
ATOM 744 C CA . SER A 1 94 ? 31.253 21.029 -51.581 1.00 83.38 94 SER A CA 1
ATOM 745 C C . SER A 1 94 ? 31.133 19.720 -52.361 1.00 83.38 94 SER A C 1
ATOM 747 O O . SER A 1 94 ? 31.219 19.713 -53.590 1.00 83.38 94 SER A O 1
ATOM 749 N N . GLN A 1 95 ? 30.876 18.622 -51.648 1.00 83.19 95 GLN A N 1
ATOM 750 C CA . GLN A 1 95 ? 30.480 17.365 -52.276 1.00 83.19 95 GLN A CA 1
ATOM 751 C C . GLN A 1 95 ? 29.111 17.550 -52.938 1.00 83.19 95 GLN A C 1
ATOM 753 O O . GLN A 1 95 ? 28.198 18.119 -52.341 1.00 83.19 95 GLN A O 1
ATOM 758 N N . THR A 1 96 ? 28.995 17.086 -54.178 1.00 87.44 96 THR A N 1
ATOM 759 C CA . THR A 1 96 ? 27.763 17.126 -54.979 1.00 87.44 96 THR A CA 1
ATOM 760 C C . THR A 1 96 ? 27.092 15.760 -55.068 1.00 87.44 96 THR A C 1
ATOM 762 O O . THR A 1 96 ? 26.167 15.599 -55.854 1.00 87.44 96 THR A O 1
ATOM 765 N N . ALA A 1 97 ? 27.561 14.780 -54.287 1.00 91.19 97 ALA A N 1
ATOM 766 C CA . ALA A 1 97 ? 27.055 13.414 -54.239 1.00 91.19 97 ALA A CA 1
ATOM 767 C C . ALA A 1 97 ? 27.026 12.901 -52.790 1.00 91.19 97 ALA A C 1
ATOM 769 O O . ALA A 1 97 ? 27.970 13.164 -52.043 1.00 91.19 97 ALA A O 1
ATOM 770 N N . ALA A 1 98 ? 25.976 12.168 -52.415 1.00 90.56 98 ALA A N 1
ATOM 771 C CA . ALA A 1 98 ? 25.815 11.547 -51.100 1.00 90.56 98 ALA A CA 1
ATOM 772 C C . ALA A 1 98 ? 25.035 10.225 -51.197 1.00 90.56 98 ALA A C 1
ATOM 774 O O . ALA A 1 98 ? 24.121 10.112 -52.012 1.00 90.56 98 ALA A O 1
ATOM 775 N N . ASP A 1 99 ? 25.375 9.248 -50.354 1.00 92.44 99 ASP A N 1
ATOM 776 C CA . ASP A 1 99 ? 24.617 8.004 -50.186 1.00 92.44 99 ASP A CA 1
ATOM 777 C C . ASP A 1 99 ? 23.525 8.213 -49.127 1.00 92.44 99 ASP A C 1
ATOM 779 O O . ASP A 1 99 ? 23.815 8.433 -47.950 1.00 92.44 99 ASP A O 1
ATOM 783 N N . VAL A 1 100 ? 22.264 8.191 -49.551 1.00 90.75 100 VAL A N 1
ATOM 784 C CA . VAL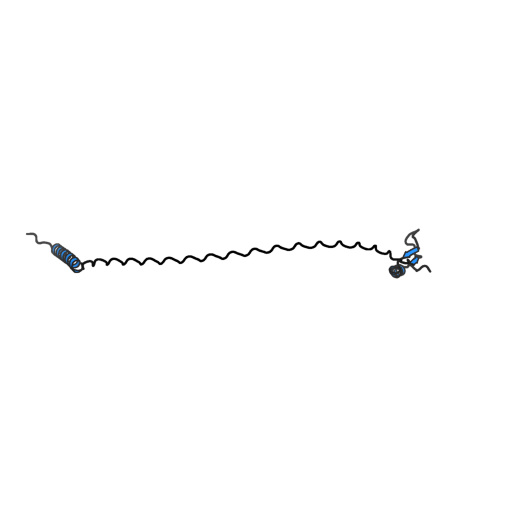 A 1 100 ? 21.105 8.596 -48.745 1.00 90.75 100 VAL A CA 1
ATOM 785 C C . VAL A 1 100 ? 20.224 7.389 -48.451 1.00 90.75 100 VAL A C 1
ATOM 787 O O . VAL A 1 100 ? 19.985 6.546 -49.314 1.00 90.75 100 VAL A O 1
ATOM 790 N N . HIS A 1 101 ? 19.702 7.292 -47.229 1.00 90.56 101 HIS A N 1
ATOM 791 C CA . HIS A 1 101 ? 18.746 6.244 -46.885 1.00 90.56 101 HIS A CA 1
ATOM 792 C C . HIS A 1 101 ? 17.475 6.378 -47.751 1.00 90.56 101 HIS A C 1
ATOM 794 O O . HIS A 1 101 ? 16.977 7.493 -47.904 1.00 90.56 101 HIS A O 1
ATOM 800 N N . PRO A 1 102 ? 16.873 5.288 -48.267 1.00 87.88 102 PRO A N 1
ATOM 801 C CA . PRO A 1 102 ? 15.689 5.364 -49.134 1.00 87.88 102 PRO A CA 1
ATOM 802 C C . PRO A 1 102 ? 14.525 6.159 -48.518 1.00 87.88 102 PRO A C 1
ATOM 804 O O . PRO A 1 102 ? 13.841 6.898 -49.217 1.00 87.88 102 PRO A O 1
ATOM 807 N N . ALA A 1 103 ? 14.341 6.075 -47.196 1.00 90.75 103 ALA A N 1
ATOM 808 C CA . ALA A 1 103 ? 13.338 6.863 -46.463 1.00 90.75 103 ALA A CA 1
ATOM 809 C C . ALA A 1 103 ? 13.591 8.385 -46.457 1.00 90.75 103 ALA A C 1
ATOM 811 O O . ALA A 1 103 ? 12.672 9.156 -46.202 1.00 90.75 103 ALA A O 1
ATOM 812 N N . GLU A 1 104 ? 14.821 8.828 -46.711 1.00 91.44 104 GLU A N 1
ATOM 813 C CA . GLU A 1 104 ? 15.193 10.245 -46.728 1.00 91.44 104 GLU A CA 1
ATOM 814 C C . GLU A 1 104 ? 15.273 10.817 -48.146 1.00 91.44 104 GLU A C 1
ATOM 816 O O . GLU A 1 104 ? 15.339 12.034 -48.304 1.00 91.44 104 GLU A O 1
ATOM 821 N N . VAL A 1 105 ? 15.200 9.978 -49.183 1.00 92.44 105 VAL A N 1
ATOM 822 C CA . VAL A 1 105 ? 15.317 10.404 -50.587 1.00 92.44 105 VAL A CA 1
ATOM 823 C C . VAL A 1 105 ? 14.344 11.535 -50.922 1.00 92.44 105 VAL A C 1
ATOM 825 O O . VAL A 1 105 ? 14.749 12.532 -51.510 1.00 92.44 105 VAL A O 1
ATOM 828 N N . GLU A 1 106 ? 13.083 11.451 -50.496 1.00 93.25 106 GLU A N 1
ATOM 829 C CA . GLU A 1 106 ? 12.084 12.496 -50.768 1.00 93.25 106 GLU A CA 1
ATOM 830 C C . GLU A 1 106 ? 12.441 13.846 -50.124 1.00 93.25 106 GLU A C 1
ATOM 832 O O . GLU A 1 106 ? 12.246 14.900 -50.731 1.00 93.25 106 GLU A O 1
ATOM 837 N N . ASN A 1 107 ? 13.016 13.825 -48.919 1.00 93.75 107 ASN A N 1
ATOM 838 C CA . ASN A 1 107 ? 13.464 15.029 -48.219 1.00 93.75 107 ASN A CA 1
ATOM 839 C C . ASN A 1 107 ? 14.651 15.690 -48.941 1.00 93.75 107 ASN A C 1
ATOM 841 O O . ASN A 1 107 ? 14.732 16.915 -49.076 1.00 93.75 107 ASN A O 1
ATOM 845 N N . TRP A 1 108 ? 15.560 14.872 -49.465 1.00 92.38 108 TRP A N 1
ATOM 846 C CA . TRP A 1 108 ? 16.688 15.345 -50.258 1.00 92.38 108 TRP A CA 1
ATOM 847 C C . TRP A 1 108 ? 16.231 15.875 -51.626 1.00 92.38 108 TRP A C 1
ATOM 849 O O . TRP A 1 108 ? 16.700 16.935 -52.045 1.00 92.38 108 TRP A O 1
ATOM 859 N N . ILE A 1 109 ? 15.245 15.238 -52.271 1.00 92.75 109 ILE A N 1
ATOM 860 C CA . ILE A 1 109 ? 14.610 15.763 -53.494 1.00 92.75 109 ILE A CA 1
ATOM 861 C C . ILE A 1 109 ? 13.980 17.134 -53.234 1.00 92.75 109 ILE A C 1
ATOM 863 O O . ILE A 1 109 ? 14.203 18.074 -53.998 1.00 92.75 109 ILE A O 1
ATOM 867 N N . ALA A 1 110 ? 13.252 17.289 -52.123 1.00 92.50 110 ALA A N 1
ATOM 868 C CA . ALA A 1 110 ? 12.686 18.576 -51.719 1.00 92.50 110 ALA A CA 1
ATOM 869 C C . ALA A 1 110 ? 13.764 19.651 -51.477 1.00 92.50 110 ALA A C 1
ATOM 871 O O . ALA A 1 110 ? 13.511 20.840 -51.671 1.00 92.50 110 ALA A O 1
ATOM 872 N N . SER A 1 111 ? 14.976 19.230 -51.109 1.00 88.12 111 SER A N 1
ATOM 873 C CA . SER A 1 111 ? 16.144 20.094 -50.911 1.00 88.12 111 SER A CA 1
ATOM 874 C C . SER A 1 111 ? 16.914 20.389 -52.209 1.00 88.12 111 SER A C 1
ATOM 876 O O . SER A 1 111 ? 17.985 20.992 -52.161 1.00 88.12 111 SER A O 1
ATOM 878 N N . GLY A 1 112 ? 16.390 19.977 -53.369 1.00 88.88 112 GLY A N 1
ATOM 879 C CA . GLY A 1 112 ? 17.000 20.222 -54.679 1.00 88.88 112 GLY A CA 1
ATOM 880 C C . GLY A 1 112 ? 18.074 19.208 -55.079 1.00 88.88 112 GLY A C 1
ATOM 881 O O . GLY A 1 112 ? 18.896 19.498 -55.951 1.00 88.88 112 GLY A O 1
ATOM 882 N N . TRP A 1 113 ? 18.097 18.037 -54.442 1.00 93.94 113 TRP A N 1
ATOM 883 C CA . TRP A 1 113 ? 18.905 16.901 -54.880 1.00 93.94 113 TRP A CA 1
ATOM 884 C C . TRP A 1 113 ? 18.110 16.021 -55.845 1.00 93.94 113 TRP A C 1
ATOM 886 O O . TRP A 1 113 ? 16.886 16.067 -55.915 1.00 93.94 113 TRP A O 1
ATOM 896 N N . THR A 1 114 ? 18.808 15.198 -56.608 1.00 92.69 114 THR A N 1
ATOM 897 C CA . THR A 1 114 ? 18.222 14.291 -57.593 1.00 92.69 114 THR A CA 1
ATOM 898 C C . THR A 1 114 ? 18.839 12.913 -57.438 1.00 92.69 114 THR A C 1
ATOM 900 O O . THR A 1 114 ? 19.972 12.784 -56.977 1.00 92.69 114 THR A O 1
ATOM 903 N N . VAL A 1 115 ? 18.081 11.8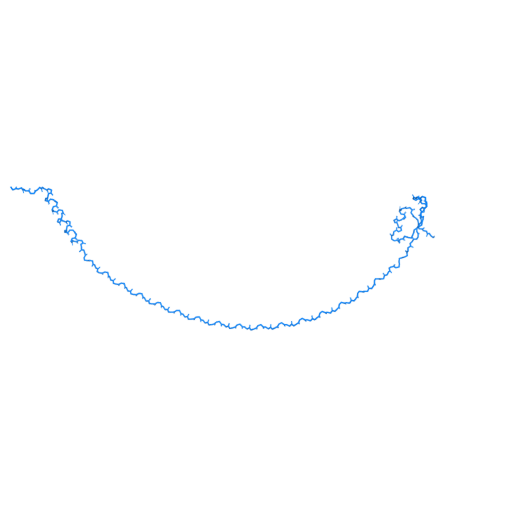68 -57.761 1.00 91.56 115 VAL A N 1
ATOM 904 C CA . VAL A 1 115 ? 18.603 10.499 -57.727 1.00 91.56 115 VAL A CA 1
ATOM 905 C C . VAL A 1 115 ? 19.597 10.336 -58.869 1.00 91.56 115 VAL A C 1
ATOM 907 O O . VAL A 1 115 ? 19.319 10.735 -59.999 1.00 91.56 115 VAL A O 1
ATOM 910 N N . ARG A 1 116 ? 20.762 9.766 -58.566 1.00 87.38 116 ARG A N 1
ATOM 911 C CA . ARG A 1 116 ? 21.754 9.423 -59.577 1.00 87.38 116 ARG A CA 1
ATOM 912 C C . ARG A 1 116 ? 21.347 8.102 -60.229 1.00 87.38 116 ARG A C 1
ATOM 914 O O . ARG A 1 116 ? 21.473 7.058 -59.595 1.00 87.38 116 ARG A O 1
ATOM 921 N N . GLU A 1 117 ? 20.828 8.180 -61.453 1.00 74.94 117 GLU A N 1
ATOM 922 C CA . GLU A 1 117 ? 20.517 7.013 -62.300 1.00 74.94 117 GLU A CA 1
ATOM 923 C C . GLU A 1 117 ? 21.765 6.211 -62.707 1.00 74.94 117 GLU A C 1
ATOM 925 O O . GLU A 1 117 ? 22.866 6.809 -62.823 1.00 74.94 117 GLU A O 1
#

Radius of gyration: 67.56 Å; Cα contacts (8 Å, |Δi|>4): 56; chains: 1; bounding box: 78×70×170 Å

Sequence (117 aa):
MAGLTKEQRAQREAENIALLAIQQNAGEPQEPQEPQEPQEPQEPQEPQEPQEPQEPQEPQEPQEPQEPQEPQEPQEPQIELVAMVTDYLAFPGSQTAADVHPAEVENWIASGWTVRE

Foldseek 3Di:
DDDDDPVVVVVVVVVVVVVVVCVVPPDPPDDDDDDDDDDDDDDDDDDDDDDDDDDDDDDDDDDDDDDDDDDDDDDDDPFQWFKKAAPDDPDVPDDRIDGHGPVCQVVVVVVRIDTDD

Organism: Serratia liquefaciens (NCBI:txid614)

Mean predicted aligned error: 19.07 Å

Secondary structure (DSSP, 8-state):
--PPPHHHHHHHHHHHHHHHHHHHH----PPPPPPPPPPPPPPPPPPPPPPPPPPPPPPPPPPPPPPPPPPPPPPPP---PEEEE-S--SSTT---EEEE-GGGHHHHHHTT-EE--

Solvent-accessible surface area (backbone atoms only — not comparable to full-atom values): 8236 Å² total; per-residue (Å²): 134,86,74,82,53,74,64,62,52,52,49,54,50,50,53,51,50,51,53,50,52,50,61,72,66,56,66,79,80,74,77,78,78,81,80,80,81,80,81,82,82,82,82,82,81,83,81,82,83,81,82,82,82,82,84,82,81,83,81,80,83,82,81,83,84,81,84,83,81,84,83,81,83,84,81,83,80,89,74,75,62,42,49,31,32,36,91,72,68,90,45,96,87,53,81,47,63,48,77,34,52,67,90,46,45,65,62,41,40,75,70,63,32,41,77,63,126